Protein AF-A0A6P0UQT4-F1 (afdb_monomer_lite)

Radius of gyration: 29.98 Å; chains: 1; bounding box: 57×18×84 Å

Secondary structure (DSSP, 8-state):
--HHHHHHHHHHHHHHHHHHHHHHHHHTTTTTT-S-HHHHHHHHHHHHHHHHHHHHHHHHGGG-

pLDDT: mean 74.36, std 17.01, range [42.16, 98.12]

Organism: NCBI:txid472055

Sequence (64 aa):
MSVIYVLLTISVIVAIIFFAAFIFSVRSGQYDDAYTPSVRMLFEDELVKDKENKTIKASQEKQS

Foldseek 3Di:
DCVVVVVVVVVVVVVVVVVVVVVCVVVVCPVVCVPDVVVVVVPVVVVVVVVVVVVVVVVVVVVD

InterPro domains:
  IPR004714 Cytochrome oxidase maturation protein cbb3-type [PF03597] (2-45)
  IPR004714 Cytochrome oxidase maturation protein cbb3-type [PTHR41532] (1-61)
  IPR004714 Cytochrome oxidase maturation protein cbb3-type [TIGR00847] (1-46)

Structure (mmCIF, N/CA/C/O backbone):
data_AF-A0A6P0UQT4-F1
#
_entry.id   AF-A0A6P0UQT4-F1
#
loop_
_atom_site.group_PDB
_atom_site.id
_atom_site.type_symbol
_atom_site.label_atom_id
_atom_site.label_alt_id
_atom_site.label_comp_id
_atom_site.label_asym_id
_atom_site.label_entity_id
_atom_site.label_seq_id
_atom_site.pdbx_PDB_ins_code
_atom_site.Cartn_x
_atom_site.Cartn_y
_atom_site.Cartn_z
_atom_site.occupancy
_atom_site.B_iso_or_equiv
_atom_site.auth_seq_id
_atom_site.auth_comp_id
_atom_site.auth_asym_id
_atom_site.auth_atom_id
_atom_site.pdbx_PDB_model_num
ATOM 1 N N . MET A 1 1 ? 16.543 4.163 -25.558 1.00 76.75 1 MET A N 1
ATOM 2 C CA . MET A 1 1 ? 15.280 4.849 -25.199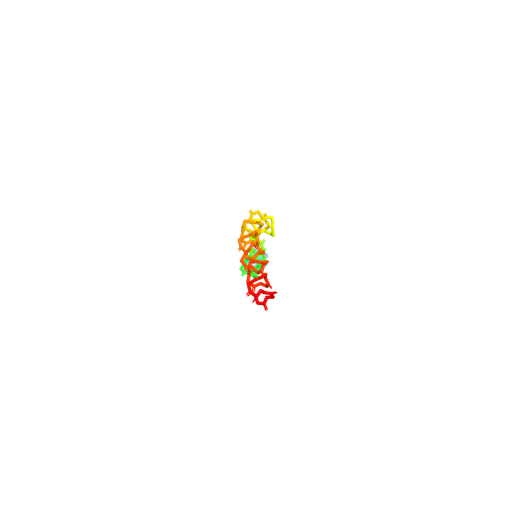 1.00 76.75 1 MET A CA 1
ATOM 3 C C . MET A 1 1 ? 14.188 3.876 -24.730 1.00 76.75 1 MET A C 1
ATOM 5 O O . MET A 1 1 ? 13.018 4.112 -24.976 1.00 76.75 1 MET A O 1
ATOM 9 N N . SER A 1 2 ? 14.544 2.785 -24.040 1.00 83.69 2 SER A N 1
ATOM 10 C CA . SER A 1 2 ? 13.588 1.784 -23.525 1.00 83.69 2 SER A CA 1
ATOM 11 C C . SER A 1 2 ? 13.521 1.745 -21.995 1.00 83.69 2 SER A C 1
ATOM 13 O O . SER A 1 2 ? 12.509 1.352 -21.425 1.00 83.69 2 SER A O 1
ATOM 15 N N . VAL A 1 3 ? 14.582 2.210 -21.327 1.00 93.31 3 VAL A N 1
ATOM 16 C CA . VAL A 1 3 ? 14.715 2.236 -19.862 1.00 93.31 3 VAL A CA 1
ATOM 17 C C . VAL A 1 3 ? 13.568 3.003 -19.197 1.00 93.31 3 VAL A C 1
ATOM 19 O O . VAL A 1 3 ? 13.100 2.605 -18.136 1.00 93.31 3 VAL A O 1
ATOM 22 N N . ILE A 1 4 ? 13.054 4.047 -19.855 1.00 94.81 4 ILE A N 1
ATOM 23 C CA . ILE A 1 4 ? 11.928 4.836 -19.345 1.00 94.81 4 ILE A CA 1
ATOM 24 C C . ILE A 1 4 ? 10.656 3.997 -19.157 1.00 94.81 4 ILE A C 1
ATOM 26 O O . ILE A 1 4 ? 9.963 4.172 -18.161 1.00 94.81 4 ILE A O 1
ATOM 30 N N . TYR A 1 5 ? 10.383 3.034 -20.043 1.00 94.31 5 TYR A N 1
ATOM 31 C CA . TYR A 1 5 ? 9.215 2.159 -19.921 1.00 94.31 5 TYR A CA 1
ATOM 32 C C . TYR A 1 5 ? 9.361 1.183 -18.753 1.00 94.31 5 TYR A C 1
ATOM 34 O O . TYR A 1 5 ? 8.391 0.917 -18.049 1.00 94.31 5 TYR A O 1
ATOM 42 N N . VAL A 1 6 ? 10.579 0.699 -18.493 1.00 93.62 6 VAL A N 1
ATOM 43 C CA . VAL A 1 6 ? 10.857 -0.186 -17.352 1.00 93.62 6 VAL A CA 1
ATOM 44 C C . VAL A 1 6 ? 10.677 0.571 -16.036 1.00 93.62 6 VAL A C 1
ATOM 46 O O . VAL A 1 6 ? 9.961 0.107 -15.151 1.00 93.62 6 VAL A O 1
ATOM 49 N N . LEU A 1 7 ? 11.257 1.769 -15.930 1.00 94.19 7 LEU A N 1
ATOM 50 C CA . LEU A 1 7 ? 11.146 2.608 -14.734 1.00 94.19 7 LEU A CA 1
ATOM 51 C C . LEU A 1 7 ? 9.702 3.039 -14.461 1.00 94.19 7 LEU A C 1
ATOM 53 O O . LEU A 1 7 ? 9.258 3.005 -13.314 1.00 94.19 7 LEU A O 1
ATOM 57 N N . LEU A 1 8 ? 8.956 3.399 -15.508 1.00 95.38 8 LEU A N 1
ATOM 58 C CA . LEU A 1 8 ? 7.556 3.792 -15.385 1.00 95.38 8 LEU A CA 1
ATOM 59 C C . LEU A 1 8 ? 6.696 2.628 -14.881 1.00 95.38 8 LEU A C 1
ATOM 61 O O . LEU A 1 8 ? 5.912 2.806 -13.953 1.00 95.38 8 LEU A O 1
ATOM 65 N N . THR A 1 9 ? 6.894 1.428 -15.428 1.00 96.38 9 THR A N 1
ATOM 66 C CA . THR A 1 9 ? 6.144 0.237 -15.002 1.00 96.38 9 THR A CA 1
ATOM 67 C C . THR A 1 9 ? 6.432 -0.117 -13.542 1.00 96.38 9 THR A C 1
ATOM 69 O O . THR A 1 9 ? 5.500 -0.338 -12.771 1.00 96.38 9 THR A O 1
ATOM 72 N N . ILE A 1 10 ? 7.704 -0.110 -13.129 1.00 96.81 10 ILE A N 1
ATOM 73 C CA . ILE A 1 10 ? 8.092 -0.400 -11.738 1.00 96.81 10 ILE A CA 1
ATOM 74 C C . ILE A 1 10 ? 7.507 0.645 -10.779 1.00 96.81 10 ILE A C 1
ATOM 76 O O . ILE A 1 10 ? 6.947 0.277 -9.749 1.00 96.81 10 ILE A O 1
ATOM 80 N N . SER A 1 11 ? 7.582 1.932 -11.130 1.00 96.94 11 SER A N 1
ATOM 81 C CA . SER A 1 11 ? 7.028 3.025 -10.320 1.00 96.94 11 SER A CA 1
ATOM 82 C C . SER A 1 11 ? 5.524 2.854 -10.077 1.00 96.94 11 SER A C 1
ATOM 84 O O . SER A 1 11 ? 5.064 2.905 -8.935 1.00 96.94 11 SER A O 1
ATOM 86 N N . VAL A 1 12 ? 4.762 2.564 -11.137 1.00 97.25 12 VAL A N 1
ATOM 87 C CA . VAL A 1 12 ? 3.309 2.355 -11.045 1.00 97.25 12 VAL A CA 1
ATOM 88 C C . VAL A 1 12 ? 2.973 1.115 -10.213 1.00 97.25 12 VAL A C 1
ATOM 90 O O . VAL A 1 12 ? 2.078 1.177 -9.373 1.00 97.25 12 VAL A O 1
ATOM 93 N N . ILE A 1 13 ? 3.702 0.006 -10.385 1.00 97.88 13 ILE A N 1
ATOM 94 C CA . ILE A 1 13 ? 3.493 -1.217 -9.592 1.00 97.88 13 ILE A CA 1
ATOM 95 C C . ILE A 1 13 ? 3.694 -0.937 -8.101 1.00 97.88 13 ILE A C 1
ATOM 97 O O . ILE A 1 13 ? 2.841 -1.292 -7.287 1.00 97.88 13 ILE A O 1
ATOM 101 N N . VAL A 1 14 ? 4.791 -0.269 -7.739 1.00 97.75 14 VAL A N 1
ATOM 102 C CA . VAL A 1 14 ? 5.085 0.078 -6.342 1.00 97.75 14 VAL A CA 1
ATOM 103 C C . VAL A 1 14 ? 3.988 0.980 -5.771 1.00 97.75 14 VAL A C 1
ATOM 105 O O . VAL A 1 14 ? 3.496 0.718 -4.673 1.00 97.75 14 VAL A O 1
ATOM 108 N N . ALA A 1 15 ? 3.540 1.986 -6.527 1.00 97.50 15 ALA A N 1
ATOM 109 C CA . ALA A 1 15 ? 2.453 2.869 -6.109 1.00 97.50 15 ALA A CA 1
ATOM 110 C C . ALA A 1 15 ? 1.142 2.106 -5.846 1.00 97.50 15 ALA A C 1
ATOM 112 O O . ALA A 1 15 ? 0.492 2.344 -4.829 1.00 97.50 15 ALA A O 1
ATOM 113 N N . ILE A 1 16 ? 0.773 1.157 -6.713 1.00 98.12 16 ILE A N 1
ATOM 114 C CA . ILE A 1 16 ? -0.434 0.332 -6.547 1.00 98.12 16 ILE A CA 1
ATOM 115 C C . ILE A 1 16 ? -0.330 -0.558 -5.303 1.00 98.12 16 ILE A C 1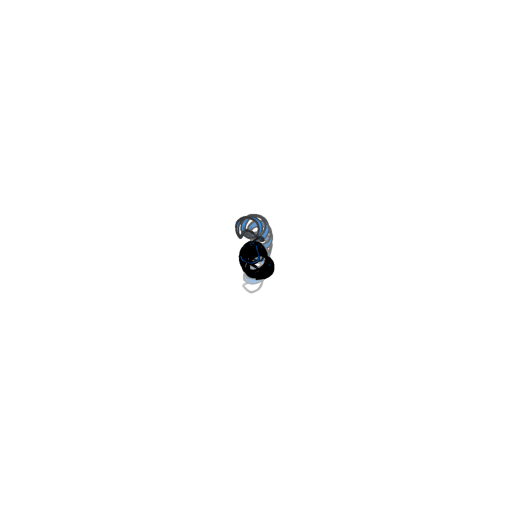
ATOM 117 O O . ILE A 1 16 ? -1.303 -0.667 -4.558 1.00 98.12 16 ILE A O 1
ATOM 121 N N . ILE A 1 17 ? 0.835 -1.162 -5.046 1.00 97.88 17 ILE A N 1
ATOM 122 C CA . ILE A 1 17 ? 1.059 -1.995 -3.854 1.00 97.88 17 ILE A CA 1
ATOM 123 C C . ILE A 1 17 ? 0.862 -1.169 -2.578 1.00 97.88 17 ILE A C 1
ATOM 125 O O . ILE A 1 17 ? 0.102 -1.572 -1.695 1.00 97.88 17 ILE A O 1
ATOM 129 N N . PHE A 1 18 ? 1.495 0.004 -2.491 1.00 97.12 18 PHE A N 1
ATOM 130 C CA . PHE A 1 18 ? 1.340 0.891 -1.335 1.00 97.12 18 PHE A CA 1
ATOM 131 C C . PHE A 1 18 ? -0.093 1.399 -1.181 1.00 97.12 18 PHE A C 1
ATOM 133 O O . PHE A 1 18 ? -0.605 1.457 -0.065 1.00 97.12 18 PHE A O 1
ATOM 140 N N . PHE A 1 19 ? -0.764 1.720 -2.286 1.00 96.88 19 PHE A N 1
ATOM 141 C CA . PHE A 1 19 ? -2.153 2.157 -2.262 1.00 96.88 19 PHE A CA 1
ATOM 142 C C . PHE A 1 19 ? -3.096 1.048 -1.771 1.00 96.88 19 PHE A C 1
ATOM 144 O O . PHE A 1 19 ? -3.935 1.293 -0.907 1.00 96.88 19 PHE A O 1
ATOM 151 N N . ALA A 1 20 ? -2.931 -0.190 -2.243 1.00 96.12 20 ALA 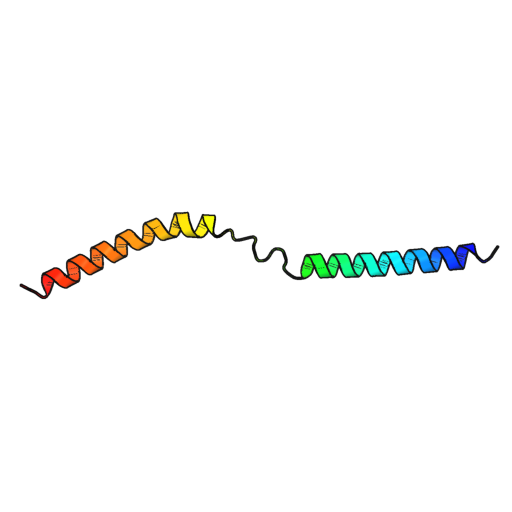A N 1
ATOM 152 C CA . ALA A 1 20 ? -3.725 -1.327 -1.778 1.00 96.12 20 ALA A CA 1
ATOM 153 C C . ALA A 1 20 ? -3.498 -1.612 -0.282 1.00 96.12 20 ALA A C 1
ATOM 155 O O . ALA A 1 20 ? -4.462 -1.808 0.460 1.00 96.12 20 ALA A O 1
ATOM 156 N N . ALA A 1 21 ? -2.242 -1.568 0.176 1.00 94.94 21 ALA A N 1
ATOM 157 C CA . ALA A 1 21 ? -1.903 -1.707 1.591 1.00 94.94 21 ALA A CA 1
ATOM 158 C C . ALA A 1 21 ? -2.520 -0.587 2.447 1.00 94.94 21 ALA A C 1
ATOM 160 O O . ALA A 1 21 ? -3.050 -0.854 3.526 1.00 94.94 21 ALA A O 1
ATOM 161 N N . PHE A 1 22 ? -2.514 0.654 1.951 1.00 92.56 22 PHE A N 1
ATOM 162 C CA . PHE A 1 22 ? -3.161 1.790 2.604 1.00 92.56 22 PHE A CA 1
ATOM 163 C C . PHE A 1 22 ? -4.671 1.568 2.766 1.00 92.56 22 PHE A C 1
ATOM 165 O O . PHE A 1 22 ? -5.191 1.696 3.874 1.00 92.56 22 PHE A O 1
ATOM 172 N N . ILE A 1 23 ? -5.370 1.161 1.701 1.00 92.25 23 ILE A N 1
ATOM 173 C CA . ILE A 1 23 ? -6.812 0.879 1.763 1.00 92.25 23 ILE A CA 1
ATOM 174 C C . ILE A 1 23 ? -7.115 -0.281 2.716 1.00 92.25 23 ILE A C 1
ATOM 176 O O . ILE A 1 23 ? -8.078 -0.203 3.480 1.00 92.25 23 ILE A O 1
ATOM 180 N N . PHE A 1 24 ? -6.302 -1.340 2.709 1.00 90.94 24 PHE A N 1
ATOM 181 C CA . PHE A 1 24 ? -6.452 -2.450 3.649 1.00 90.94 24 PHE A CA 1
ATOM 182 C C . PHE A 1 24 ? -6.291 -1.985 5.102 1.00 90.94 24 PHE A C 1
ATOM 184 O O . PHE A 1 24 ? -7.143 -2.292 5.929 1.00 90.94 24 PHE A O 1
ATOM 191 N N . SER A 1 25 ? -5.264 -1.182 5.395 1.00 88.44 25 SER A N 1
ATOM 192 C CA . SER A 1 25 ? -5.021 -0.615 6.729 1.00 88.44 25 SER A CA 1
ATOM 193 C C . SER A 1 25 ? -6.197 0.239 7.222 1.00 88.44 25 SER A C 1
ATOM 195 O O . SER A 1 25 ? -6.700 0.029 8.324 1.00 88.44 25 SER A O 1
ATOM 197 N N . VAL A 1 26 ? -6.713 1.132 6.369 1.00 85.44 26 VAL A N 1
ATOM 198 C CA . VAL A 1 26 ? -7.878 1.985 6.674 1.00 85.44 26 VAL A CA 1
ATOM 199 C C . VAL A 1 26 ? -9.140 1.150 6.920 1.00 85.44 26 VAL A C 1
ATOM 201 O O . VAL A 1 26 ? -9.927 1.463 7.812 1.00 85.44 26 VAL A O 1
ATOM 204 N N . ARG A 1 27 ? -9.346 0.073 6.149 1.00 82.19 27 ARG A N 1
ATOM 205 C CA . ARG A 1 27 ? -10.502 -0.826 6.307 1.00 82.19 27 ARG A CA 1
ATOM 206 C C . ARG A 1 27 ? -10.356 -1.825 7.450 1.00 82.19 27 ARG A C 1
ATOM 208 O O . ARG A 1 27 ? -11.376 -2.345 7.887 1.00 82.19 27 ARG A O 1
ATOM 215 N N . SER A 1 28 ? -9.147 -2.086 7.949 1.00 78.06 28 SER A N 1
ATOM 216 C CA . SER A 1 28 ? -8.863 -3.060 9.016 1.00 78.06 28 SER A CA 1
ATOM 217 C C . SER A 1 28 ? -9.393 -2.642 10.400 1.00 78.06 28 SER A C 1
ATOM 219 O O . SER A 1 28 ? -8.951 -3.172 11.416 1.00 78.06 28 SER A O 1
ATOM 221 N N . GLY A 1 29 ? -10.349 -1.714 10.461 1.00 64.62 29 GLY A N 1
ATOM 222 C CA . GLY A 1 29 ? -11.114 -1.465 11.677 1.00 64.62 29 GLY A CA 1
ATOM 223 C C . GLY A 1 29 ? -10.368 -0.668 12.740 1.00 64.62 29 GLY A C 1
ATOM 224 O O . GLY A 1 29 ? -10.798 -0.659 13.882 1.00 64.62 29 GLY A O 1
ATOM 225 N N . GLN A 1 30 ? -9.305 0.071 12.391 1.00 62.28 30 GLN A N 1
ATOM 226 C CA . GLN A 1 30 ? -8.672 0.997 13.346 1.00 62.28 30 GLN A CA 1
ATOM 227 C C . GLN A 1 30 ? -9.636 2.116 13.819 1.00 62.28 30 GLN A C 1
ATOM 229 O O . GLN A 1 30 ? -9.336 2.836 14.763 1.00 62.28 30 GLN A O 1
ATOM 234 N N . TYR A 1 31 ? -10.808 2.236 13.182 1.00 61.50 31 TYR A N 1
ATOM 235 C CA . TYR A 1 31 ? -11.908 3.132 13.552 1.00 61.50 31 TYR A CA 1
ATOM 236 C C . TYR A 1 31 ? -12.979 2.489 14.450 1.00 61.50 31 TYR A C 1
ATOM 238 O O . TYR A 1 31 ? -13.947 3.163 14.793 1.00 61.50 31 TYR A O 1
ATOM 246 N N . ASP A 1 32 ? -12.847 1.212 14.818 1.00 61.97 32 ASP A N 1
ATOM 247 C CA . ASP A 1 32 ? -13.841 0.515 15.655 1.00 61.97 32 ASP A CA 1
ATOM 248 C C . ASP A 1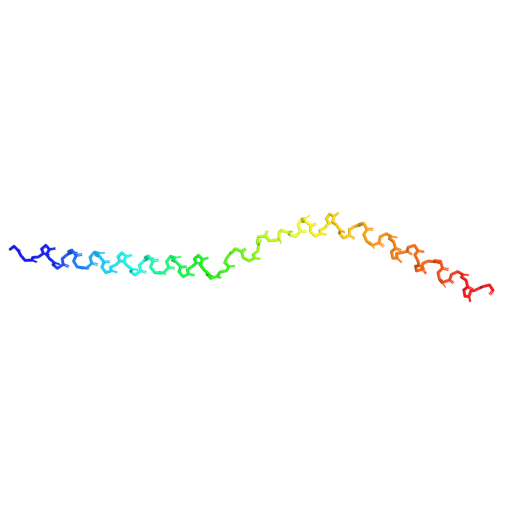 32 ? -13.799 0.988 17.124 1.00 61.97 32 ASP A C 1
ATOM 250 O O . ASP A 1 32 ? -14.752 0.816 17.876 1.00 61.97 32 ASP A O 1
ATOM 254 N N . ASP A 1 33 ? -12.725 1.689 17.508 1.00 65.25 33 ASP A N 1
ATOM 255 C CA . ASP A 1 33 ? -12.566 2.336 18.818 1.00 65.25 33 ASP A CA 1
ATOM 256 C C . ASP A 1 33 ? -13.037 3.811 18.820 1.00 65.25 33 ASP A C 1
ATOM 258 O O . ASP A 1 33 ? -12.662 4.618 19.669 1.00 65.25 33 ASP A O 1
ATOM 262 N N . ALA A 1 34 ? -13.874 4.204 17.847 1.00 63.12 34 ALA A N 1
ATOM 263 C CA . ALA A 1 34 ? -14.497 5.533 17.794 1.00 63.12 34 ALA A CA 1
ATOM 264 C C . ALA A 1 34 ? -15.664 5.708 18.793 1.00 63.12 34 ALA A C 1
ATOM 266 O O . ALA A 1 34 ? -16.248 6.791 18.879 1.00 63.12 34 ALA A O 1
ATOM 267 N N . TYR A 1 35 ? -16.002 4.668 19.564 1.00 54.44 35 TYR A N 1
ATOM 268 C CA . TYR A 1 35 ? -16.920 4.753 20.699 1.00 54.44 35 TYR A CA 1
ATOM 269 C C . TYR A 1 35 ? -16.130 4.945 21.989 1.00 54.44 35 TYR A C 1
ATOM 271 O O . TYR A 1 35 ? -15.823 4.009 22.723 1.00 54.44 35 TYR A O 1
ATOM 279 N N . THR A 1 36 ? -15.808 6.205 22.262 1.00 64.69 36 THR A N 1
ATOM 280 C CA . THR A 1 36 ? -15.026 6.609 23.425 1.00 64.69 36 THR A CA 1
ATOM 281 C C . THR A 1 36 ? -15.677 6.135 24.739 1.00 64.69 36 THR A C 1
ATOM 283 O O . THR A 1 36 ? -16.861 6.418 24.967 1.00 64.69 36 THR A O 1
ATOM 286 N N . PRO A 1 37 ? -14.920 5.521 25.674 1.00 61.69 37 PRO A N 1
ATOM 287 C CA . PRO A 1 37 ? -15.425 5.126 26.998 1.00 61.69 37 PRO A CA 1
ATOM 288 C C . PRO A 1 37 ? -15.988 6.306 27.811 1.00 61.69 37 PRO A C 1
ATOM 290 O O . PRO A 1 37 ? -16.831 6.113 28.686 1.00 61.69 37 PRO A O 1
ATOM 293 N N . SER A 1 38 ? -15.595 7.540 27.477 1.00 61.38 38 SER A N 1
ATOM 294 C CA . SER A 1 38 ? -16.102 8.779 28.076 1.00 61.38 38 SER A CA 1
ATOM 295 C C . SER A 1 38 ? -17.605 8.994 27.877 1.00 61.38 38 SER A C 1
ATOM 297 O O . SER A 1 38 ? -18.233 9.654 28.699 1.00 61.38 38 SER A O 1
ATOM 299 N N . VAL A 1 39 ? -18.195 8.457 26.801 1.00 60.97 39 VAL A N 1
ATOM 300 C CA . VAL A 1 39 ? -19.641 8.579 26.541 1.00 60.97 39 VAL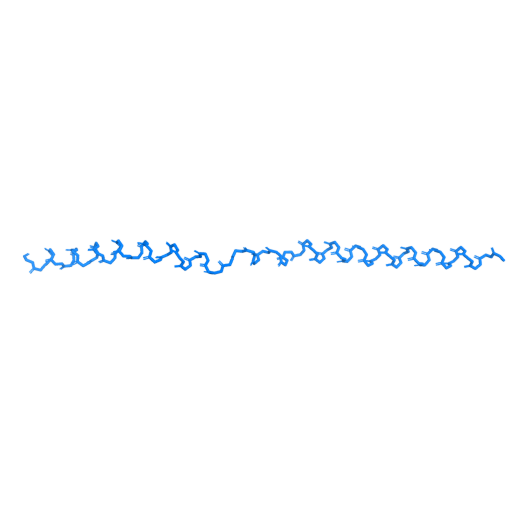 A CA 1
ATOM 301 C C . VAL A 1 39 ? -20.415 7.599 27.417 1.00 60.97 39 VAL A C 1
ATOM 303 O O . VAL A 1 39 ? -21.436 7.955 27.993 1.00 60.97 39 VAL A O 1
ATOM 306 N N . ARG A 1 40 ? -19.895 6.380 27.582 1.00 64.94 40 ARG A N 1
ATOM 307 C CA . ARG A 1 40 ? -20.512 5.348 28.420 1.00 64.94 40 ARG A CA 1
ATOM 308 C C . ARG A 1 40 ? -20.569 5.766 29.890 1.00 64.94 40 ARG A C 1
ATOM 310 O O . ARG A 1 40 ? -21.589 5.576 30.538 1.00 64.94 40 ARG A O 1
ATOM 317 N N . MET A 1 41 ? -19.517 6.414 30.383 1.00 65.31 41 MET A N 1
ATOM 318 C CA . MET A 1 41 ? -19.432 6.839 31.780 1.00 65.31 41 MET A CA 1
ATOM 319 C C . MET A 1 41 ? -20.465 7.923 32.143 1.00 65.31 41 MET A C 1
ATOM 321 O O . MET A 1 41 ? -21.035 7.875 33.223 1.00 65.31 41 MET A O 1
ATOM 325 N N . LEU A 1 42 ? -20.783 8.843 31.219 1.00 64.69 42 LEU A N 1
ATOM 326 C CA . LEU A 1 42 ? -21.761 9.917 31.461 1.00 64.69 42 LEU A CA 1
ATOM 327 C C . LEU A 1 42 ? -23.229 9.454 31.451 1.00 64.69 42 LEU A C 1
ATOM 329 O O . LEU A 1 42 ? -24.078 10.160 31.987 1.00 64.69 42 LEU A O 1
ATOM 333 N N . PHE A 1 43 ? -23.539 8.297 30.857 1.00 58.69 43 PHE A N 1
ATOM 334 C CA . PHE A 1 43 ? -24.909 7.766 30.765 1.00 58.69 43 PHE A CA 1
ATOM 335 C C . PHE A 1 43 ? -25.155 6.528 31.642 1.00 58.69 43 PHE A C 1
ATOM 337 O O . PHE A 1 43 ? -26.306 6.160 31.876 1.00 58.69 43 PHE A O 1
ATOM 344 N N . GLU A 1 44 ? -24.104 5.880 32.151 1.00 59.94 44 GLU A N 1
ATOM 345 C CA . GLU A 1 44 ? -24.235 4.778 33.113 1.00 59.94 44 GLU A CA 1
ATOM 346 C C . GLU A 1 44 ? -24.457 5.272 34.555 1.00 59.94 44 GLU A C 1
ATOM 348 O O . GLU A 1 44 ? -25.127 4.585 35.327 1.00 59.94 44 GLU A O 1
ATOM 353 N N . ASP A 1 45 ? -24.021 6.489 34.899 1.00 61.22 45 ASP A N 1
ATOM 354 C CA . ASP A 1 45 ? -24.222 7.083 36.232 1.00 61.22 45 ASP A CA 1
ATOM 355 C C . ASP A 1 45 ? -25.700 7.397 36.553 1.00 61.22 45 ASP A C 1
ATOM 357 O O . ASP A 1 45 ? -26.105 7.395 37.720 1.00 61.22 45 ASP A O 1
ATOM 361 N N . GLU A 1 46 ? -26.535 7.638 35.534 1.00 62.34 46 GLU A N 1
ATOM 362 C CA . GLU A 1 46 ? -27.966 7.927 35.716 1.00 62.34 46 GLU A CA 1
ATOM 363 C C . GLU A 1 46 ? -28.773 6.646 36.000 1.00 62.34 46 GLU A C 1
ATOM 365 O O . GLU A 1 46 ? -29.618 6.620 36.896 1.00 62.34 46 GLU A O 1
ATOM 370 N N . LEU A 1 47 ? -28.456 5.538 35.317 1.00 60.44 47 LEU A N 1
ATOM 371 C CA . LEU A 1 47 ? -29.199 4.274 35.431 1.00 60.44 47 LEU A CA 1
ATOM 372 C C . LEU A 1 47 ? -28.860 3.462 36.695 1.00 60.44 47 LEU A C 1
ATOM 374 O O . LEU A 1 47 ? -29.644 2.596 37.102 1.00 60.44 47 LEU A O 1
ATOM 378 N N . VAL A 1 48 ? -27.705 3.707 37.324 1.00 60.34 48 VAL A N 1
ATOM 379 C CA . VAL A 1 48 ? -27.289 3.011 38.558 1.00 60.34 48 VAL A CA 1
ATOM 380 C C . VAL A 1 48 ? -28.062 3.525 39.780 1.00 60.34 48 VAL A C 1
ATOM 382 O O . VAL A 1 48 ? -28.482 2.714 40.613 1.00 60.34 48 VAL A O 1
ATOM 385 N N . LYS A 1 49 ? -28.358 4.833 39.853 1.00 61.06 49 LYS A N 1
ATOM 386 C CA . LYS A 1 49 ? -29.115 5.428 40.975 1.00 61.06 49 LYS A CA 1
ATOM 387 C C . LYS A 1 49 ? -30.528 4.856 41.127 1.00 61.06 49 LYS A C 1
ATOM 389 O O . LYS A 1 49 ? -30.990 4.650 42.252 1.00 61.06 49 LYS A O 1
ATOM 394 N N . ASP A 1 50 ? -31.194 4.529 40.021 1.00 60.78 50 ASP A N 1
ATOM 395 C CA . ASP A 1 50 ? -32.550 3.964 40.055 1.00 60.78 50 ASP A CA 1
ATOM 396 C C . ASP A 1 50 ? -32.585 2.503 40.528 1.00 60.78 50 ASP A C 1
ATOM 398 O O . ASP A 1 50 ? -33.550 2.070 41.174 1.00 60.78 50 ASP A O 1
ATOM 402 N N . LYS A 1 51 ? -31.530 1.724 40.252 1.00 60.91 51 LYS A N 1
ATOM 403 C CA . LYS A 1 51 ? -31.438 0.325 40.703 1.00 60.91 51 LYS A CA 1
ATOM 404 C C . LYS A 1 51 ? -31.074 0.211 42.180 1.00 60.91 51 LYS A C 1
ATOM 406 O O . LYS A 1 51 ? -31.598 -0.672 42.866 1.00 60.91 51 LYS A O 1
ATOM 411 N N . GLU A 1 52 ? -30.240 1.113 42.686 1.00 60.66 52 GLU A N 1
ATOM 412 C CA . GLU A 1 52 ? -29.864 1.144 44.101 1.00 60.66 52 GLU A CA 1
ATOM 413 C C . GLU A 1 52 ? -31.076 1.475 44.992 1.00 60.66 52 GLU A C 1
ATOM 415 O O . GLU A 1 52 ? -31.347 0.769 45.966 1.00 60.66 52 GLU A O 1
ATOM 420 N N . ASN A 1 53 ? -31.911 2.443 44.591 1.00 59.59 53 ASN A N 1
ATOM 421 C CA . ASN A 1 53 ? -33.107 2.826 45.352 1.00 59.59 53 ASN A CA 1
ATOM 422 C C . ASN A 1 53 ? -34.170 1.707 45.407 1.00 59.59 53 ASN A C 1
ATOM 424 O O . ASN A 1 53 ? -34.783 1.475 46.452 1.00 59.59 53 ASN A O 1
ATOM 428 N N . LYS A 1 54 ? -34.359 0.949 44.315 1.00 59.50 54 LYS A N 1
ATOM 429 C CA . LYS A 1 54 ? -35.278 -0.207 44.303 1.00 59.50 54 LYS A CA 1
ATOM 430 C C . LYS A 1 54 ? -34.783 -1.376 45.156 1.00 59.50 54 LYS A C 1
ATOM 432 O O . LYS A 1 54 ? -35.595 -2.047 45.789 1.00 59.50 54 LYS A O 1
ATOM 437 N N . THR A 1 55 ? -33.471 -1.601 45.203 1.00 58.88 55 THR A N 1
ATOM 438 C CA . THR A 1 55 ? -32.880 -2.711 45.967 1.00 58.88 55 THR A CA 1
ATOM 439 C C . THR A 1 55 ? -32.945 -2.449 47.474 1.00 58.88 55 THR A C 1
ATOM 441 O O . THR A 1 55 ? -33.278 -3.351 48.241 1.00 58.88 55 THR A O 1
ATOM 444 N N . ILE A 1 56 ? -32.731 -1.200 47.906 1.00 60.66 56 ILE A N 1
ATOM 445 C CA . ILE A 1 56 ? -32.815 -0.819 49.325 1.0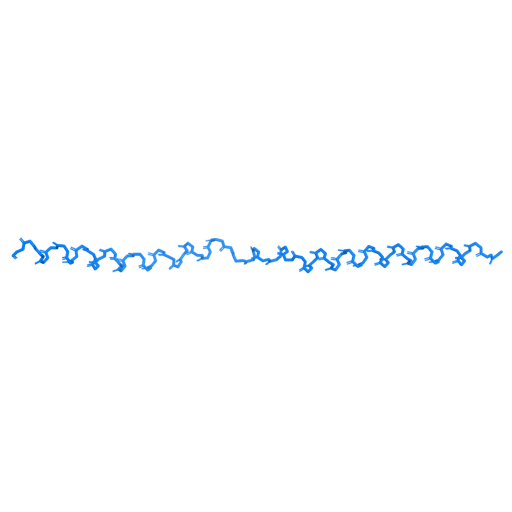0 60.66 56 ILE A CA 1
ATOM 446 C C . ILE A 1 56 ? -34.256 -0.916 49.853 1.00 60.66 56 ILE A C 1
ATOM 448 O O . ILE A 1 56 ? -34.466 -1.380 50.974 1.00 60.66 56 ILE A O 1
ATOM 452 N N . LYS A 1 57 ? -35.266 -0.560 49.047 1.00 58.44 57 LYS A N 1
ATOM 453 C CA . LYS A 1 57 ? -36.680 -0.670 49.451 1.00 58.44 57 LYS A CA 1
ATOM 454 C C . LYS A 1 57 ? -37.171 -2.120 49.553 1.00 58.44 57 LYS A C 1
ATOM 456 O O . LYS A 1 57 ? -37.901 -2.439 50.485 1.00 58.44 57 LYS A O 1
ATOM 461 N N . ALA A 1 58 ? -36.716 -3.011 48.670 1.00 58.12 58 ALA A N 1
ATOM 462 C CA . ALA A 1 58 ? -37.117 -4.423 48.680 1.00 58.12 58 ALA A CA 1
ATOM 463 C C . ALA A 1 58 ? -36.558 -5.231 49.873 1.00 58.12 58 ALA A C 1
ATOM 465 O O . ALA A 1 58 ? -37.165 -6.223 50.275 1.00 58.12 58 ALA A O 1
ATOM 466 N N . SER A 1 59 ? -35.424 -4.819 50.456 1.00 58.78 59 SER A N 1
ATOM 467 C CA . SER A 1 59 ? -34.866 -5.457 51.664 1.00 58.78 59 SER A CA 1
ATOM 468 C C . SER A 1 59 ? -35.520 -4.986 52.966 1.00 58.78 59 SER A C 1
ATOM 470 O O . SER A 1 59 ? -35.529 -5.736 53.935 1.00 58.78 59 SER A O 1
ATOM 472 N N . GLN A 1 60 ? -36.086 -3.776 53.004 1.00 59.34 60 GLN A N 1
ATOM 473 C CA . GLN A 1 60 ? -36.732 -3.220 54.203 1.00 59.34 60 GLN A CA 1
ATOM 474 C C . GLN A 1 60 ? -38.145 -3.796 54.428 1.00 59.34 60 GLN A C 1
ATOM 476 O O . GLN A 1 60 ? -38.580 -3.930 55.565 1.00 59.34 60 GLN A O 1
ATOM 481 N N . GLU A 1 61 ? -38.842 -4.205 53.364 1.00 57.44 61 GLU A N 1
ATOM 482 C CA . GLU A 1 61 ? -40.198 -4.776 53.445 1.00 57.44 61 GLU A CA 1
ATOM 483 C C . GLU A 1 61 ? -40.217 -6.257 53.871 1.00 57.44 61 GLU A C 1
ATOM 485 O O . GLU A 1 61 ? -41.226 -6.752 54.355 1.00 57.44 61 GLU A O 1
ATOM 490 N N . LYS A 1 62 ? -39.092 -6.977 53.752 1.00 53.81 62 LYS A N 1
ATOM 491 C CA . LYS A 1 62 ? -38.976 -8.385 54.188 1.00 53.81 62 LYS A CA 1
ATOM 492 C C . LYS A 1 62 ? -38.602 -8.566 55.663 1.00 53.81 62 LYS A C 1
ATOM 494 O O . LYS A 1 62 ? -38.475 -9.705 56.108 1.00 53.81 62 LYS A O 1
ATOM 499 N N . GLN A 1 63 ? -38.391 -7.474 56.396 1.00 51.72 63 GLN A N 1
ATOM 500 C CA . GLN A 1 63 ? -37.980 -7.503 57.803 1.00 51.72 63 GLN A CA 1
ATOM 501 C C . GLN A 1 63 ? -39.006 -6.854 58.753 1.00 51.72 63 GLN A C 1
ATOM 503 O O . GLN A 1 63 ? -38.706 -6.685 59.935 1.00 51.72 63 GLN A O 1
ATOM 508 N N . SER A 1 64 ? -40.214 -6.542 58.259 1.00 42.16 64 SER A N 1
ATOM 509 C CA . SER A 1 64 ? -41.386 -6.162 59.064 1.00 42.16 64 SER A CA 1
ATOM 510 C C . SER A 1 64 ? -42.458 -7.243 59.054 1.00 42.16 64 SER A C 1
ATOM 512 O O . SER A 1 64 ? -42.523 -8.016 58.076 1.00 42.16 64 SER A O 1
#